Protein AF-A0A1L9V8Y4-F1 (afdb_monomer_lite)

Foldseek 3Di:
DDDPDDDDCPDPVVVVDDPPPDPDDCPVVPDPPPDPPPPPDPDPVVVVVPPDDPDDDPDDDDDDPVRVVVVVVVVVVVVVVVVVVVVVVVVVVVVVVVVVVVVVVVVVVVVVVVVVVVVVVVPDDDDDDDDDDDDDDDDDDPPDDDPDDDDDDD

Sequence (154 aa):
MAKARTTSKHSRAARRDISPSANVDKSLLSAPRAETTVIQRDSILSERANAGISKKQPKPKNLSRAQRQRQQKGMEKAEMVVDQLENKVAKSVKRGNSVQARRADWEDTNRKSSKFEALQLDSAPKSRESKPARVTQNPVADNHAGNDEDEEIT

Structure (mmCIF, N/CA/C/O backbone):
data_AF-A0A1L9V8Y4-F1
#
_entry.id   AF-A0A1L9V8Y4-F1
#
loop_
_atom_site.group_PDB
_atom_site.id
_atom_site.type_symbol
_atom_site.label_atom_id
_atom_site.label_alt_id
_atom_site.label_comp_id
_atom_site.label_asym_id
_atom_site.label_entity_id
_atom_site.label_seq_id
_atom_site.pdbx_PDB_ins_code
_atom_site.Cartn_x
_atom_site.Cartn_y
_atom_site.Cartn_z
_atom_site.occupancy
_atom_site.B_iso_or_equiv
_atom_site.auth_seq_id
_atom_site.auth_comp_id
_atom_site.auth_asym_id
_atom_site.auth_atom_id
_atom_site.pdbx_PDB_model_num
ATOM 1 N N . MET A 1 1 ? 1.517 -27.253 -53.331 1.00 43.66 1 MET A N 1
ATOM 2 C CA . MET A 1 1 ? 2.142 -28.203 -52.382 1.00 43.66 1 MET A CA 1
ATOM 3 C C . MET A 1 1 ? 3.643 -28.214 -52.644 1.00 43.66 1 MET A C 1
ATOM 5 O O . MET A 1 1 ? 4.059 -28.714 -53.681 1.00 43.66 1 MET A O 1
ATOM 9 N N . ALA A 1 2 ? 4.448 -27.565 -51.801 1.00 53.22 2 ALA A N 1
ATOM 10 C CA . ALA A 1 2 ? 5.896 -27.497 -52.014 1.00 53.22 2 ALA A CA 1
ATOM 11 C C . ALA A 1 2 ? 6.538 -28.868 -51.738 1.00 53.22 2 ALA A C 1
ATOM 13 O O . ALA A 1 2 ? 6.252 -29.491 -50.717 1.00 53.22 2 ALA A O 1
ATOM 14 N N . LYS A 1 3 ? 7.390 -29.346 -52.651 1.00 62.47 3 LYS A N 1
ATOM 15 C CA . LYS A 1 3 ? 8.112 -30.617 -52.504 1.00 62.47 3 LYS A CA 1
ATOM 16 C C . LYS A 1 3 ? 9.043 -30.531 -51.289 1.00 62.47 3 LYS A C 1
ATOM 18 O O . LYS A 1 3 ? 9.841 -29.597 -51.198 1.00 62.47 3 LYS A O 1
ATOM 23 N N . ALA A 1 4 ? 8.935 -31.482 -50.359 1.00 66.94 4 ALA A N 1
ATOM 24 C CA . ALA A 1 4 ? 9.816 -31.553 -49.197 1.00 66.94 4 ALA A CA 1
ATOM 25 C C . ALA A 1 4 ? 11.281 -31.625 -49.661 1.00 66.94 4 ALA A C 1
ATOM 27 O O . ALA A 1 4 ? 11.636 -32.453 -50.502 1.00 66.94 4 ALA A O 1
ATOM 28 N N . ARG A 1 5 ? 12.120 -30.716 -49.152 1.00 72.19 5 ARG A N 1
ATOM 29 C CA . ARG A 1 5 ? 13.543 -30.660 -49.506 1.00 72.19 5 ARG A CA 1
ATOM 30 C C . ARG A 1 5 ? 14.239 -31.898 -48.948 1.00 72.19 5 ARG A C 1
ATOM 32 O O . ARG A 1 5 ? 14.109 -32.196 -47.764 1.00 72.19 5 ARG A O 1
ATOM 39 N N . THR A 1 6 ? 14.987 -32.598 -49.793 1.00 73.75 6 THR A N 1
ATOM 40 C CA . THR A 1 6 ? 15.782 -33.761 -49.387 1.00 73.75 6 THR A CA 1
ATOM 41 C C . THR A 1 6 ? 16.824 -33.335 -48.356 1.00 73.75 6 THR A C 1
ATOM 43 O O . THR A 1 6 ? 17.591 -32.399 -48.595 1.00 73.75 6 THR A O 1
ATOM 46 N N . THR A 1 7 ? 16.854 -34.001 -47.205 1.00 72.38 7 THR A N 1
ATOM 47 C CA . THR A 1 7 ? 17.812 -33.716 -46.136 1.00 72.38 7 THR A CA 1
ATOM 48 C C . THR A 1 7 ? 19.236 -34.037 -46.600 1.00 72.38 7 THR A C 1
ATOM 50 O O . THR A 1 7 ? 19.519 -35.103 -47.143 1.00 72.38 7 THR A O 1
ATOM 53 N N . SER A 1 8 ? 20.156 -33.084 -46.429 1.00 81.75 8 SER A N 1
ATOM 54 C CA . SER A 1 8 ? 21.561 -33.268 -46.811 1.00 81.75 8 SER A CA 1
ATOM 55 C C . SER A 1 8 ? 22.236 -34.313 -45.920 1.00 81.75 8 SER A C 1
ATOM 57 O O . SER A 1 8 ? 22.130 -34.244 -44.690 1.00 81.75 8 SER A O 1
ATOM 59 N N . LYS A 1 9 ? 23.016 -35.210 -46.544 1.00 77.56 9 LYS A N 1
ATOM 60 C CA . LYS A 1 9 ? 23.830 -36.243 -45.875 1.00 77.56 9 LYS A CA 1
ATOM 61 C C . LYS A 1 9 ? 24.805 -35.671 -44.833 1.00 77.56 9 LYS A C 1
ATOM 63 O O . LYS A 1 9 ? 25.184 -36.372 -43.909 1.00 77.56 9 LYS A O 1
ATOM 68 N N . HIS A 1 10 ? 25.199 -34.402 -44.975 1.00 82.31 10 HIS A N 1
ATOM 69 C CA . HIS A 1 10 ? 26.165 -33.730 -44.092 1.00 82.31 10 HIS A CA 1
ATOM 70 C C . HIS A 1 10 ? 25.500 -32.764 -43.102 1.00 82.31 10 HIS A C 1
ATOM 72 O O . HIS A 1 10 ? 26.182 -32.036 -42.379 1.00 82.31 10 HIS A O 1
ATOM 78 N N . SER A 1 11 ? 24.166 -32.717 -43.069 1.00 84.00 11 SER A N 1
ATOM 79 C CA . SER A 1 11 ? 23.447 -31.847 -42.145 1.00 84.00 11 SER A CA 1
ATOM 80 C C . SER A 1 11 ? 23.695 -32.254 -40.691 1.00 84.00 11 SER A C 1
ATOM 82 O O . SER A 1 11 ? 23.926 -33.420 -40.365 1.00 84.00 11 SER A O 1
ATOM 84 N N . ARG A 1 12 ? 23.612 -31.280 -39.779 1.00 76.81 12 ARG A N 1
ATOM 85 C CA . ARG A 1 12 ? 23.740 -31.539 -38.339 1.00 76.81 12 ARG A CA 1
ATOM 86 C C . ARG A 1 12 ? 22.685 -32.531 -37.835 1.00 76.81 12 ARG A C 1
ATOM 88 O O . ARG A 1 12 ? 22.988 -33.280 -36.917 1.00 76.81 12 ARG A O 1
ATOM 95 N N . ALA A 1 13 ? 21.495 -32.553 -38.442 1.00 77.31 13 ALA A N 1
ATOM 96 C CA . ALA A 1 13 ? 20.455 -33.543 -38.161 1.00 77.31 13 ALA A CA 1
ATOM 97 C C . ALA A 1 13 ? 20.916 -34.960 -38.539 1.00 77.31 13 ALA A C 1
ATOM 99 O O . ALA A 1 13 ? 20.926 -35.825 -37.677 1.00 77.31 13 ALA A O 1
ATOM 100 N N . ALA A 1 14 ? 21.442 -35.157 -39.754 1.00 77.31 14 ALA A N 1
ATOM 101 C CA . ALA A 1 14 ? 21.948 -36.458 -40.204 1.00 77.31 14 ALA A CA 1
ATOM 102 C C . ALA A 1 14 ? 23.108 -36.990 -39.340 1.00 77.31 14 ALA A C 1
ATOM 104 O O . ALA A 1 14 ? 23.225 -38.189 -39.125 1.00 77.31 14 ALA A O 1
ATOM 105 N N . ARG A 1 15 ? 23.954 -36.103 -38.796 1.00 79.50 15 ARG A N 1
ATOM 106 C CA . ARG A 1 15 ? 25.039 -36.482 -37.865 1.00 79.50 15 ARG A CA 1
ATOM 107 C C . ARG A 1 15 ? 24.544 -36.819 -36.454 1.00 79.50 15 ARG A C 1
ATOM 109 O O . ARG A 1 15 ? 25.292 -37.404 -35.680 1.00 79.50 15 ARG A O 1
ATOM 116 N N . ARG A 1 16 ? 23.336 -36.375 -36.097 1.00 76.88 16 ARG A N 1
ATOM 117 C CA . ARG A 1 16 ? 22.686 -36.625 -34.801 1.00 76.88 16 ARG A CA 1
ATOM 118 C C . ARG A 1 16 ? 21.659 -37.751 -34.871 1.00 76.88 16 ARG A C 1
ATOM 120 O O . ARG A 1 16 ? 21.195 -38.180 -33.818 1.00 76.88 16 ARG A O 1
ATOM 127 N N . ASP A 1 17 ? 21.309 -38.202 -36.072 1.00 75.69 17 ASP A N 1
ATOM 128 C CA . ASP A 1 17 ? 20.454 -39.360 -36.254 1.00 75.69 17 ASP A CA 1
ATOM 129 C C . ASP A 1 17 ? 21.154 -40.619 -35.743 1.00 75.69 17 ASP A C 1
ATOM 131 O O . ASP A 1 17 ? 22.363 -40.815 -35.882 1.00 75.69 17 ASP A O 1
ATOM 135 N N . ILE A 1 18 ? 20.357 -41.464 -35.103 1.00 72.31 18 ILE A N 1
ATOM 136 C CA . ILE A 1 18 ? 20.793 -42.726 -34.518 1.00 72.31 18 ILE A CA 1
ATOM 137 C C . ILE A 1 18 ? 21.299 -43.647 -35.641 1.00 72.31 18 ILE A C 1
ATOM 139 O O . ILE A 1 18 ? 20.633 -43.787 -36.670 1.00 72.31 18 ILE A O 1
ATOM 143 N N . SER A 1 19 ? 22.465 -44.277 -35.433 1.00 68.75 19 SER A N 1
ATOM 144 C CA . SER A 1 19 ? 23.086 -45.209 -36.388 1.00 68.75 19 SER A CA 1
ATOM 145 C C . SER A 1 19 ? 22.077 -46.258 -36.887 1.00 68.75 19 SER A C 1
ATOM 147 O O . SER A 1 19 ? 21.334 -46.800 -36.064 1.00 68.75 19 SER A O 1
ATOM 149 N N . PRO A 1 20 ? 22.073 -46.617 -38.188 1.00 70.06 20 PRO A N 1
ATOM 150 C CA . PRO A 1 20 ? 21.163 -47.626 -38.743 1.00 70.06 20 PRO A CA 1
ATOM 151 C C . PRO A 1 20 ? 21.207 -48.993 -38.039 1.00 70.06 20 PRO A C 1
ATOM 153 O O . PRO A 1 20 ? 20.253 -49.756 -38.139 1.00 70.06 20 PRO A O 1
ATOM 156 N N . SER A 1 21 ? 22.296 -49.310 -37.329 1.00 70.62 21 SER A N 1
ATOM 157 C CA . SER A 1 21 ? 22.478 -50.565 -36.588 1.00 70.62 21 SER A CA 1
ATOM 158 C C . SER A 1 21 ? 21.828 -50.586 -35.198 1.00 70.62 21 SER A C 1
ATOM 160 O O . SER A 1 21 ? 21.798 -51.634 -34.557 1.00 70.62 21 SER A O 1
ATOM 162 N N . ALA A 1 22 ? 21.340 -49.450 -34.696 1.00 75.25 22 ALA A N 1
ATOM 163 C CA .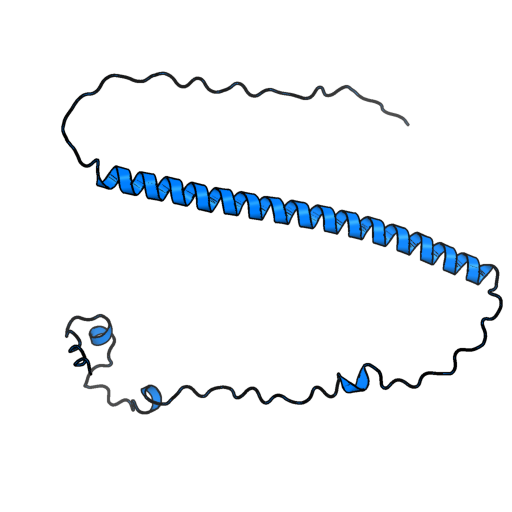 ALA A 1 22 ? 20.687 -49.375 -33.396 1.00 75.25 22 ALA A CA 1
ATOM 164 C C . ALA A 1 22 ? 19.183 -49.634 -33.562 1.00 75.25 22 ALA A C 1
ATOM 166 O O . ALA A 1 22 ? 18.426 -48.771 -34.009 1.00 75.25 22 ALA A O 1
ATOM 167 N N . ASN A 1 23 ? 18.757 -50.846 -33.202 1.00 66.62 23 ASN A N 1
ATOM 168 C CA . ASN A 1 23 ? 17.369 -51.296 -33.282 1.00 66.62 23 ASN A CA 1
ATOM 169 C C . ASN A 1 23 ? 16.567 -50.784 -32.069 1.00 66.62 23 ASN A C 1
ATOM 171 O O . ASN A 1 23 ? 16.205 -51.540 -31.172 1.00 66.62 23 ASN A O 1
ATOM 175 N N . VAL A 1 24 ? 16.390 -49.463 -31.994 1.00 74.19 24 VAL A N 1
ATOM 176 C CA . VAL A 1 24 ? 15.607 -48.790 -30.946 1.00 74.19 24 VAL A CA 1
ATOM 177 C C . VAL A 1 24 ? 14.249 -48.414 -31.525 1.00 74.19 24 VAL A C 1
ATOM 179 O O . VAL A 1 24 ? 14.186 -47.827 -32.608 1.00 74.19 24 VAL A O 1
ATOM 182 N N . ASP A 1 25 ? 13.173 -48.737 -30.807 1.00 75.56 25 ASP A N 1
ATOM 183 C CA . ASP A 1 25 ? 11.816 -48.368 -31.206 1.00 75.56 25 ASP A CA 1
ATOM 184 C C . ASP A 1 25 ? 11.662 -46.834 -31.264 1.00 75.56 25 ASP A C 1
ATOM 186 O O . ASP A 1 25 ? 11.906 -46.121 -30.288 1.00 75.56 25 ASP A O 1
ATOM 190 N N . LYS A 1 26 ? 11.285 -46.321 -32.442 1.00 75.00 26 LYS A N 1
ATOM 191 C CA . LYS A 1 26 ? 11.110 -44.888 -32.737 1.00 75.00 26 LYS A CA 1
ATOM 192 C C . LYS A 1 26 ? 9.649 -44.442 -32.643 1.00 75.00 26 LYS A C 1
ATOM 194 O O . LYS A 1 26 ? 9.362 -43.277 -32.917 1.00 75.00 26 LYS A O 1
ATOM 199 N N . SER A 1 27 ? 8.733 -45.333 -32.261 1.00 77.81 27 SER A N 1
ATOM 200 C CA . SER A 1 27 ? 7.297 -45.049 -32.128 1.00 77.81 27 SER A CA 1
ATOM 201 C C . SER A 1 27 ? 7.010 -43.816 -31.255 1.00 77.81 27 SER A C 1
ATOM 203 O O . SER A 1 27 ? 6.154 -42.998 -31.591 1.00 77.81 27 SER A O 1
ATOM 205 N N . LEU A 1 28 ? 7.803 -43.604 -30.199 1.00 69.69 28 LEU A N 1
ATOM 206 C CA . LEU A 1 28 ? 7.670 -42.477 -29.268 1.00 69.69 28 LEU A CA 1
ATOM 207 C C . LEU A 1 28 ? 8.130 -41.120 -29.833 1.00 69.69 28 LEU A C 1
ATOM 209 O O . LEU A 1 28 ? 7.756 -40.086 -29.289 1.00 69.69 28 LEU A O 1
ATOM 213 N N . LEU A 1 29 ? 8.917 -41.095 -30.917 1.00 76.88 29 LEU A N 1
ATOM 214 C CA . LEU A 1 29 ? 9.369 -39.846 -31.556 1.00 76.88 29 LEU A CA 1
ATOM 215 C C . LEU A 1 29 ? 8.272 -39.194 -32.406 1.00 76.88 29 LEU A C 1
ATOM 217 O O . LEU A 1 29 ? 8.279 -37.979 -32.581 1.00 76.88 29 LEU A O 1
ATOM 221 N N . SER A 1 30 ? 7.352 -39.996 -32.949 1.00 78.00 30 SER A N 1
ATOM 222 C CA . SER A 1 30 ? 6.225 -39.511 -33.755 1.00 78.00 30 SER A CA 1
ATOM 223 C C . SER A 1 30 ? 4.948 -39.319 -32.937 1.00 78.00 30 SER A C 1
ATOM 225 O O . SER A 1 30 ? 3.959 -38.808 -33.467 1.00 78.00 30 SER A O 1
ATOM 227 N N . ALA A 1 31 ? 4.939 -39.757 -31.678 1.00 80.62 31 ALA A N 1
ATOM 228 C CA . ALA A 1 31 ? 3.783 -39.597 -30.819 1.00 80.62 31 ALA A CA 1
ATOM 229 C C . ALA A 1 31 ? 3.550 -38.099 -30.533 1.00 80.62 31 ALA A C 1
ATOM 231 O O . ALA A 1 31 ? 4.507 -37.377 -30.227 1.00 80.62 31 ALA A O 1
ATOM 232 N N . PRO A 1 32 ? 2.301 -37.604 -30.628 1.00 80.50 32 PRO A N 1
ATOM 233 C CA . PRO A 1 32 ? 1.993 -36.243 -30.217 1.00 80.50 32 PRO A CA 1
ATOM 234 C C . PRO A 1 32 ? 2.339 -36.070 -28.737 1.00 80.50 32 PRO A C 1
ATOM 236 O O . PRO A 1 32 ? 2.162 -36.982 -27.925 1.00 80.50 32 PRO A O 1
ATOM 239 N N . ARG A 1 33 ? 2.847 -34.888 -28.377 1.00 78.56 33 ARG A N 1
ATOM 240 C CA . ARG A 1 33 ? 3.146 -34.562 -26.982 1.00 78.56 33 ARG A CA 1
ATOM 241 C C . ARG A 1 33 ? 1.865 -34.708 -26.164 1.00 78.56 33 ARG A C 1
ATOM 243 O O . ARG A 1 33 ? 0.853 -34.117 -26.522 1.00 78.56 33 ARG A O 1
ATOM 250 N N . ALA A 1 34 ? 1.919 -35.463 -25.067 1.00 76.25 34 ALA A N 1
ATOM 251 C CA . ALA A 1 34 ? 0.815 -35.515 -24.118 1.00 76.25 34 ALA A CA 1
ATOM 252 C C . ALA A 1 34 ? 0.593 -34.102 -23.560 1.00 76.25 34 ALA A C 1
ATOM 254 O O . ALA A 1 34 ? 1.404 -33.593 -22.780 1.00 76.25 34 ALA A O 1
ATOM 255 N N . GLU A 1 35 ? -0.460 -33.435 -24.025 1.00 75.00 35 GLU A N 1
ATOM 256 C CA . GLU A 1 35 ? -0.857 -32.147 -23.485 1.00 75.00 35 GLU A CA 1
ATOM 257 C C . GLU A 1 35 ? -1.478 -32.375 -22.114 1.00 75.00 35 GLU A C 1
ATOM 259 O O . GLU A 1 35 ? -2.378 -33.197 -21.933 1.00 75.00 35 GLU A O 1
ATOM 264 N N . THR A 1 36 ? -0.978 -31.653 -21.117 1.00 70.31 36 THR A N 1
ATOM 265 C CA . THR A 1 36 ? -1.620 -31.599 -19.812 1.00 70.31 36 THR A CA 1
ATOM 266 C C . THR A 1 36 ? -2.927 -30.845 -19.995 1.00 70.31 36 THR A C 1
ATOM 268 O O . THR A 1 36 ? -2.935 -29.614 -19.993 1.00 70.31 36 THR A O 1
ATOM 271 N N . THR A 1 37 ? -4.034 -31.559 -20.182 1.00 68.12 37 THR A N 1
ATOM 272 C CA . THR A 1 37 ? -5.359 -30.947 -20.122 1.00 68.12 37 THR A CA 1
ATOM 273 C C . THR A 1 37 ? -5.489 -30.312 -18.744 1.00 68.12 37 THR A C 1
ATOM 275 O O . THR A 1 37 ? -5.562 -31.017 -17.732 1.00 68.12 37 THR A O 1
ATOM 278 N N . VAL A 1 38 ? -5.442 -28.981 -18.680 1.00 70.88 38 VAL A N 1
ATOM 279 C CA . VAL A 1 38 ? -5.703 -28.243 -17.447 1.00 70.88 38 VAL A CA 1
ATOM 280 C C . VAL A 1 38 ? -7.182 -28.432 -17.165 1.00 70.88 38 VAL A C 1
ATOM 282 O O . VAL A 1 38 ? -8.023 -27.696 -17.670 1.00 70.88 38 VAL A O 1
ATOM 285 N N . ILE A 1 39 ? -7.503 -29.474 -16.401 1.00 72.25 39 ILE A N 1
ATOM 286 C CA . ILE A 1 39 ? -8.836 -29.663 -15.847 1.00 72.25 39 ILE A CA 1
ATOM 287 C C . ILE A 1 39 ? -9.077 -28.433 -14.973 1.00 72.25 39 ILE A C 1
ATOM 289 O O . ILE A 1 39 ? -8.468 -28.297 -13.908 1.00 72.25 39 ILE A O 1
ATOM 293 N N . GLN A 1 40 ? -9.895 -27.508 -15.477 1.00 69.44 40 GLN A N 1
ATOM 294 C CA . GLN A 1 40 ? -10.410 -26.367 -14.733 1.00 69.44 40 GLN A CA 1
ATOM 295 C C . GLN A 1 40 ? -11.272 -26.959 -13.620 1.00 69.44 40 GLN A C 1
ATOM 297 O O . GLN A 1 40 ? -12.396 -27.391 -13.846 1.00 69.44 40 GLN A O 1
ATOM 302 N N . ARG A 1 41 ? -10.679 -27.118 -12.440 1.00 72.56 41 ARG A N 1
ATOM 303 C CA . ARG A 1 41 ? -11.381 -27.576 -11.246 1.00 72.56 41 ARG A CA 1
ATOM 304 C C . ARG A 1 41 ? -11.950 -26.341 -10.570 1.00 72.56 41 ARG A C 1
ATOM 306 O O . ARG A 1 41 ? -11.189 -25.426 -10.253 1.00 72.56 41 ARG A O 1
ATOM 313 N N . ASP A 1 42 ? -13.267 -26.321 -10.393 1.00 72.31 42 ASP A N 1
ATOM 314 C CA . ASP A 1 42 ? -13.968 -25.207 -9.769 1.00 72.31 42 ASP A CA 1
ATOM 315 C C . ASP A 1 42 ? -13.359 -24.941 -8.392 1.00 72.31 42 ASP A C 1
ATOM 317 O O . ASP A 1 42 ? -13.296 -25.806 -7.513 1.00 72.31 42 ASP A O 1
ATOM 321 N N . SER A 1 43 ? -12.815 -23.737 -8.229 1.00 72.62 43 SER A N 1
ATOM 322 C CA . SER A 1 43 ? -12.205 -23.312 -6.978 1.00 72.62 43 SER A CA 1
ATOM 323 C C . SER A 1 43 ? -13.307 -23.164 -5.933 1.00 72.62 43 SER A C 1
ATOM 325 O O . SER A 1 43 ? -13.933 -22.114 -5.810 1.00 72.62 43 SER A O 1
ATOM 327 N N . ILE A 1 44 ? -13.505 -24.207 -5.126 1.00 68.38 44 ILE A N 1
ATOM 328 C CA . ILE A 1 44 ? -14.446 -24.238 -3.989 1.00 68.38 44 ILE A CA 1
ATOM 329 C C . ILE A 1 44 ? -14.156 -23.092 -2.983 1.00 68.38 44 ILE A C 1
ATOM 331 O O . ILE A 1 44 ? -14.955 -22.784 -2.104 1.00 68.38 44 ILE A O 1
ATOM 335 N N . LEU A 1 45 ? -12.991 -22.439 -3.080 1.00 65.75 45 LEU A N 1
ATOM 336 C CA . LEU A 1 45 ? -12.612 -21.272 -2.279 1.00 65.75 45 LEU A CA 1
ATOM 337 C C . LEU A 1 45 ? -13.334 -19.982 -2.704 1.00 65.75 45 LEU A C 1
ATOM 339 O O . LEU A 1 45 ? -13.526 -19.111 -1.859 1.00 65.75 45 LEU A O 1
ATOM 343 N N . SER A 1 46 ? -13.754 -19.861 -3.966 1.00 64.81 46 SER A N 1
ATOM 344 C CA . SER A 1 46 ? -14.386 -18.647 -4.500 1.00 64.81 46 SER A CA 1
ATOM 345 C C . SER A 1 46 ? -15.780 -18.418 -3.906 1.00 64.81 46 SER A C 1
ATOM 347 O O . SER A 1 46 ? -16.115 -17.299 -3.527 1.00 64.81 46 SER A O 1
ATOM 349 N N . GLU A 1 47 ? -16.564 -19.484 -3.729 1.00 62.34 47 GLU A N 1
ATOM 350 C CA . GLU A 1 47 ? -17.893 -19.421 -3.097 1.00 62.34 47 GLU A CA 1
ATOM 351 C C . GLU A 1 47 ? -17.815 -19.091 -1.599 1.00 62.34 47 GLU A C 1
ATOM 353 O O . GLU A 1 47 ? -18.724 -18.483 -1.036 1.00 62.34 47 GLU A O 1
ATOM 358 N N . ARG A 1 48 ? -16.699 -19.428 -0.940 1.00 61.41 48 ARG A N 1
ATOM 359 C CA . ARG A 1 48 ? -16.507 -19.189 0.497 1.00 61.41 48 ARG A CA 1
ATOM 360 C C . ARG A 1 48 ? -16.053 -17.780 0.848 1.00 61.41 48 ARG A C 1
ATOM 362 O O . ARG A 1 48 ? -16.153 -17.414 2.016 1.00 61.41 48 ARG A O 1
ATOM 369 N N . ALA A 1 49 ? -15.595 -16.987 -0.122 1.00 63.81 49 ALA A N 1
ATOM 370 C CA . ALA 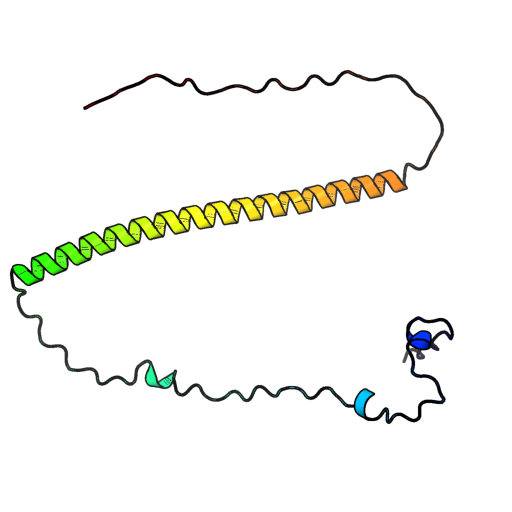A 1 49 ? -15.123 -15.627 0.137 1.00 63.81 49 ALA A CA 1
ATOM 371 C C . ALA A 1 49 ? -16.200 -14.747 0.804 1.00 63.81 49 ALA A C 1
ATOM 373 O O . ALA A 1 49 ? -15.864 -13.878 1.601 1.00 63.81 49 ALA A O 1
ATOM 374 N N . ASN A 1 50 ? -17.485 -15.031 0.544 1.00 59.03 50 ASN A N 1
ATOM 375 C CA . ASN A 1 50 ? -18.623 -14.294 1.102 1.00 59.03 50 ASN A CA 1
ATOM 376 C C . ASN A 1 50 ? -19.645 -15.178 1.846 1.00 59.03 50 ASN A C 1
ATOM 378 O O . ASN A 1 50 ? -20.679 -14.678 2.281 1.00 59.03 50 ASN A O 1
ATOM 382 N N . ALA A 1 51 ? -19.372 -16.473 2.046 1.00 62.12 51 ALA A N 1
ATOM 383 C CA . ALA A 1 51 ? -20.286 -17.414 2.716 1.00 62.12 51 ALA A CA 1
ATOM 384 C C . ALA A 1 51 ? -20.207 -17.363 4.260 1.00 62.12 51 ALA A C 1
ATOM 386 O O . ALA A 1 51 ? -20.363 -18.373 4.946 1.00 62.12 51 ALA A O 1
ATOM 387 N N . GLY A 1 52 ? -19.911 -16.192 4.827 1.00 69.56 52 GLY A N 1
ATOM 388 C CA . GLY A 1 52 ? -19.787 -16.000 6.269 1.00 69.56 52 GLY A CA 1
ATOM 389 C C . GLY A 1 52 ? -21.120 -15.650 6.927 1.00 69.56 52 GLY A C 1
ATOM 390 O O . GLY A 1 52 ? -21.851 -14.787 6.451 1.00 69.56 52 GLY A O 1
ATOM 391 N N . ILE A 1 53 ? -21.405 -16.267 8.077 1.00 69.69 53 ILE A N 1
ATOM 392 C CA . ILE A 1 53 ? -22.476 -15.865 9.000 1.00 69.69 53 ILE A CA 1
ATOM 393 C C . ILE A 1 53 ? -22.257 -14.395 9.383 1.00 69.69 53 ILE A C 1
ATOM 395 O O . ILE A 1 53 ? -21.430 -14.076 10.243 1.00 69.69 53 ILE A O 1
ATOM 399 N N . SER A 1 54 ? -22.998 -13.480 8.758 1.00 71.38 54 SER A N 1
ATOM 400 C CA . SER A 1 54 ? -22.996 -12.075 9.151 1.00 71.38 54 SER A CA 1
ATOM 401 C C . SER A 1 54 ? -23.758 -11.948 10.468 1.00 71.38 54 SER A C 1
ATOM 403 O O . SER A 1 54 ? -24.992 -11.904 10.502 1.00 71.38 54 SER A O 1
ATOM 405 N N . LYS A 1 55 ? -23.035 -11.920 11.589 1.00 73.94 55 LYS A N 1
ATOM 406 C CA . LYS A 1 55 ? -23.644 -11.573 12.876 1.00 73.94 55 LYS A CA 1
ATOM 407 C C . LYS A 1 55 ? -24.217 -10.160 12.757 1.00 73.94 55 LYS A C 1
ATOM 409 O O . LYS A 1 55 ? -23.517 -9.250 12.307 1.00 73.94 55 LYS A O 1
ATOM 414 N N . LYS A 1 56 ? -25.486 -9.984 13.148 1.00 77.25 56 LYS A N 1
ATOM 415 C CA . LYS A 1 56 ? -26.133 -8.665 13.206 1.00 77.25 56 LYS A CA 1
ATOM 416 C C . LYS A 1 56 ? -25.233 -7.736 14.021 1.00 77.25 56 LYS A C 1
ATOM 418 O O . LYS A 1 56 ? -24.968 -8.019 15.190 1.00 77.25 56 LYS A O 1
ATOM 423 N N . GLN A 1 57 ? -24.725 -6.677 13.392 1.00 74.56 57 GLN A N 1
ATOM 424 C CA . GLN A 1 57 ? -23.844 -5.736 14.074 1.00 74.56 57 GLN A CA 1
ATOM 425 C C . GLN A 1 57 ? -24.640 -5.050 15.191 1.00 74.56 57 GLN A C 1
ATOM 427 O O . GLN A 1 57 ? -25.737 -4.543 14.931 1.00 74.56 57 GLN A O 1
ATOM 432 N N . PRO A 1 58 ? -24.156 -5.072 16.443 1.00 78.12 58 PRO A N 1
ATOM 433 C CA . PRO A 1 58 ? -24.839 -4.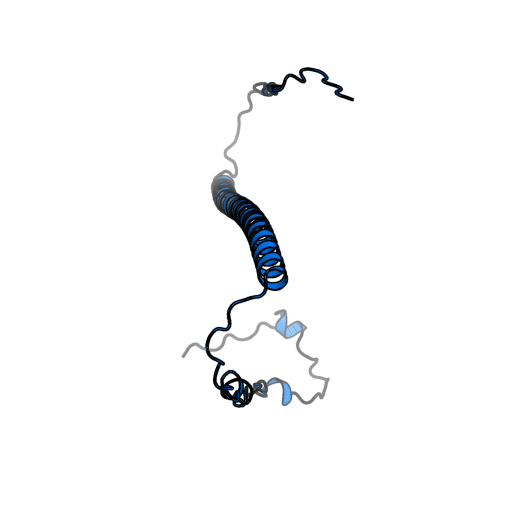381 17.523 1.00 78.12 58 PRO A CA 1
ATOM 434 C C . PRO A 1 58 ? -24.864 -2.878 17.228 1.00 78.12 58 PRO A C 1
ATOM 436 O O . PRO A 1 58 ? -23.925 -2.336 16.645 1.00 78.12 58 PRO A O 1
ATOM 439 N N . LYS A 1 59 ? -25.934 -2.197 17.660 1.00 82.94 59 LYS A N 1
ATOM 440 C CA . LYS A 1 59 ? -26.020 -0.730 17.592 1.00 82.94 59 LYS A CA 1
ATOM 441 C C . LYS A 1 59 ? -24.750 -0.116 18.207 1.00 82.94 59 LYS A C 1
ATOM 443 O O . LYS A 1 59 ? -24.287 -0.637 19.230 1.00 82.94 59 LYS A O 1
ATOM 448 N N . PRO A 1 60 ? -24.187 0.954 17.616 1.00 80.62 60 PRO A N 1
ATOM 449 C CA . PRO A 1 60 ? -22.943 1.542 18.092 1.00 80.62 60 PRO A CA 1
ATOM 450 C C . PRO A 1 60 ? -23.108 1.958 19.554 1.00 80.62 60 PRO A C 1
ATOM 452 O O . PRO A 1 60 ? -23.963 2.773 19.894 1.00 80.62 60 PRO A O 1
ATOM 455 N N . LYS A 1 61 ? -22.320 1.339 20.434 1.00 85.31 61 LYS A N 1
ATOM 456 C CA . LYS A 1 61 ? -22.259 1.710 21.848 1.00 85.31 61 LYS A CA 1
ATOM 457 C C . LYS A 1 61 ? -21.257 2.846 22.004 1.00 85.31 61 LYS A C 1
ATOM 459 O O . LYS A 1 61 ? -20.219 2.849 21.343 1.00 85.31 61 LYS A O 1
ATOM 464 N N . ASN A 1 62 ? -21.539 3.774 22.914 1.00 88.56 62 ASN A N 1
ATOM 465 C CA . ASN A 1 62 ? -20.590 4.825 23.261 1.00 88.56 62 ASN A CA 1
ATOM 466 C C . ASN A 1 62 ? -19.283 4.196 23.758 1.00 88.56 62 ASN A C 1
ATOM 468 O O . ASN A 1 62 ? -19.275 3.435 24.726 1.00 88.56 62 ASN A O 1
ATOM 472 N N . LEU A 1 63 ? -18.182 4.509 23.077 1.00 89.88 63 LEU A N 1
ATOM 473 C CA . LEU A 1 63 ? -16.860 4.007 23.433 1.00 89.88 63 LEU A CA 1
ATOM 474 C C . LEU A 1 63 ? -16.425 4.561 24.795 1.00 89.88 63 LEU A C 1
ATOM 476 O O . LEU A 1 63 ? -16.620 5.740 25.104 1.00 89.88 63 LEU A O 1
ATOM 480 N N . SER A 1 64 ? -15.773 3.713 25.587 1.00 94.75 64 SER A N 1
ATOM 481 C CA . SER A 1 64 ? -15.050 4.141 26.787 1.00 94.75 64 SER A CA 1
ATOM 482 C C . SER A 1 64 ? -13.900 5.089 26.417 1.00 94.75 64 SER A C 1
ATOM 484 O O . SER A 1 64 ? -13.331 5.003 25.325 1.00 94.75 64 SER A O 1
ATOM 486 N N . ARG A 1 65 ? -13.486 5.958 27.351 1.00 95.69 65 ARG A N 1
ATOM 487 C CA . ARG A 1 65 ? -12.301 6.824 27.191 1.00 95.69 65 ARG A CA 1
ATOM 488 C C . ARG A 1 65 ? -11.055 6.027 26.786 1.00 95.69 65 ARG A C 1
ATOM 490 O O . ARG A 1 65 ? -10.341 6.441 25.879 1.00 95.69 65 ARG A O 1
ATOM 497 N N . ALA A 1 66 ? -10.830 4.862 27.396 1.00 96.75 66 ALA A N 1
ATOM 498 C CA . ALA A 1 66 ? -9.680 4.012 27.084 1.00 96.75 66 ALA A CA 1
ATOM 499 C C . ALA A 1 66 ? -9.769 3.391 25.677 1.00 96.75 66 ALA A C 1
ATOM 501 O O . ALA A 1 66 ? -8.753 3.211 25.009 1.00 96.75 66 ALA A O 1
ATOM 502 N N . GLN A 1 67 ? -10.981 3.075 25.208 1.00 95.75 67 GLN A N 1
ATOM 503 C CA . GLN A 1 67 ? -11.193 2.585 23.844 1.00 95.75 67 GLN A CA 1
ATOM 504 C C . GLN A 1 67 ? -10.939 3.691 22.818 1.00 95.75 67 GLN A C 1
ATOM 506 O O . GLN A 1 67 ? -10.222 3.443 21.853 1.00 95.75 67 GLN A O 1
ATOM 511 N N . ARG A 1 68 ? -11.430 4.915 23.067 1.00 95.44 68 ARG A N 1
ATOM 512 C CA . ARG A 1 68 ? -11.125 6.084 22.226 1.00 95.44 68 ARG A CA 1
ATOM 513 C C . ARG A 1 68 ? -9.625 6.344 22.125 1.00 95.44 68 ARG A C 1
ATOM 515 O O . ARG A 1 68 ? -9.119 6.515 21.027 1.00 95.44 68 ARG A O 1
ATOM 522 N N . GLN A 1 69 ? -8.897 6.293 23.241 1.00 97.19 69 GLN A N 1
ATOM 523 C CA . GLN A 1 69 ? -7.438 6.464 23.225 1.00 97.19 69 GLN A CA 1
ATOM 524 C C . GLN A 1 69 ? -6.721 5.383 22.405 1.00 97.19 69 GLN A C 1
ATOM 526 O O . GLN A 1 69 ? -5.775 5.688 21.686 1.00 97.19 69 GLN A O 1
ATOM 531 N N . ARG A 1 70 ? -7.158 4.119 22.488 1.00 97.00 70 ARG A N 1
ATOM 532 C CA . ARG A 1 70 ? -6.593 3.042 21.658 1.00 97.00 70 ARG A CA 1
ATOM 533 C C . ARG A 1 70 ? -6.901 3.232 20.178 1.00 97.00 70 ARG A C 1
ATOM 535 O O . ARG A 1 70 ? -6.022 2.992 19.360 1.00 97.00 70 ARG A O 1
ATOM 542 N N . GLN A 1 71 ? -8.118 3.660 19.851 1.00 95.88 71 GLN A N 1
ATOM 543 C CA . GLN A 1 71 ? -8.504 3.964 18.478 1.00 95.88 71 GLN A CA 1
ATOM 544 C C . GLN A 1 71 ? -7.647 5.097 17.914 1.00 95.88 71 GLN A C 1
ATOM 546 O O . GLN A 1 71 ? -7.071 4.924 16.849 1.00 95.88 71 GLN A O 1
ATOM 551 N N . GLN A 1 72 ? -7.488 6.192 18.661 1.00 96.69 72 GLN A N 1
ATOM 552 C CA . GLN A 1 72 ? -6.655 7.326 18.264 1.00 96.69 72 GLN A CA 1
ATOM 553 C C . GLN A 1 72 ? -5.210 6.895 17.979 1.00 96.69 72 GLN A C 1
ATOM 555 O O . GLN A 1 72 ? -4.705 7.128 16.889 1.00 96.69 72 GLN A O 1
ATOM 560 N N . LYS A 1 73 ? -4.593 6.138 18.895 1.00 97.69 73 LYS A N 1
ATOM 561 C CA . LYS A 1 73 ? -3.251 5.565 18.683 1.00 97.69 73 LYS A CA 1
ATOM 562 C C . LYS A 1 73 ? -3.179 4.620 17.480 1.00 97.69 73 LYS A C 1
ATOM 564 O O . LYS A 1 73 ? -2.124 4.465 16.874 1.00 97.69 73 LYS A O 1
ATOM 569 N N . GLY A 1 74 ? -4.271 3.919 17.176 1.00 97.62 74 GLY A N 1
ATOM 570 C CA . GLY A 1 74 ? -4.378 3.068 15.993 1.00 97.62 74 GLY A CA 1
ATOM 571 C C . GLY A 1 74 ? -4.384 3.881 14.700 1.00 97.62 74 GLY A C 1
ATOM 572 O O . GLY A 1 74 ? -3.695 3.505 13.758 1.00 97.62 74 GLY A O 1
ATOM 573 N N . MET A 1 75 ? -5.104 5.005 14.690 1.00 96.94 75 MET A N 1
ATOM 574 C CA . MET A 1 75 ? -5.145 5.936 13.559 1.00 96.94 75 MET A CA 1
ATOM 575 C C . MET A 1 75 ? -3.787 6.605 13.336 1.00 96.94 75 MET A C 1
ATOM 577 O O . MET A 1 75 ? -3.273 6.543 12.227 1.00 96.94 75 MET A O 1
ATOM 581 N N . GLU A 1 76 ? -3.146 7.105 14.397 1.00 97.12 76 GLU A N 1
ATOM 582 C CA . GLU A 1 76 ? -1.798 7.699 14.332 1.00 97.12 76 GLU A CA 1
ATOM 583 C C . GLU A 1 76 ? -0.777 6.722 13.722 1.00 97.12 76 GLU A C 1
ATOM 585 O O . GLU A 1 76 ? 0.010 7.068 12.844 1.00 97.12 76 GLU A O 1
ATOM 590 N N . LYS A 1 77 ? -0.813 5.449 14.137 1.00 97.69 77 LYS A N 1
ATOM 591 C CA . LYS A 1 77 ? 0.055 4.414 13.558 1.00 97.69 77 LYS A CA 1
ATOM 592 C C . LYS A 1 77 ? -0.271 4.118 12.096 1.00 97.69 77 LYS A C 1
ATOM 594 O O . LYS A 1 77 ? 0.642 3.810 11.335 1.00 97.69 77 LYS A O 1
ATOM 599 N N . ALA A 1 78 ? -1.547 4.149 11.719 1.00 97.62 78 ALA A N 1
ATOM 600 C CA . ALA A 1 78 ? -1.957 3.925 10.339 1.00 97.62 78 ALA A CA 1
ATOM 601 C C . ALA A 1 78 ? -1.433 5.041 9.427 1.00 97.62 78 ALA A C 1
ATOM 603 O O . ALA A 1 78 ? -0.868 4.731 8.382 1.00 97.62 78 ALA A O 1
ATOM 604 N N . GLU A 1 79 ? -1.529 6.299 9.860 1.00 96.75 79 GLU A N 1
ATOM 605 C CA . GLU A 1 79 ? -0.982 7.462 9.148 1.00 96.75 79 GLU A CA 1
ATOM 606 C C . GLU A 1 79 ? 0.527 7.301 8.908 1.00 96.75 79 GLU A C 1
ATOM 608 O O . GLU A 1 79 ? 0.979 7.330 7.767 1.00 96.75 79 GLU A O 1
ATOM 613 N N . MET A 1 80 ? 1.294 6.937 9.943 1.00 97.25 80 MET A N 1
ATOM 614 C CA . MET A 1 80 ? 2.733 6.673 9.793 1.00 97.25 80 MET A CA 1
ATOM 615 C C . MET A 1 80 ? 3.060 5.563 8.778 1.00 97.25 80 MET A C 1
ATOM 617 O O . MET A 1 80 ? 4.097 5.602 8.111 1.00 97.25 80 MET A O 1
ATOM 621 N N . VAL A 1 81 ? 2.231 4.519 8.695 1.00 98.06 81 VAL A N 1
ATOM 622 C CA . VAL A 1 81 ? 2.437 3.413 7.745 1.00 98.06 81 VAL A CA 1
ATOM 623 C C . VAL A 1 81 ? 2.098 3.845 6.321 1.00 98.06 81 VAL A C 1
ATOM 625 O O . VAL A 1 81 ? 2.798 3.433 5.393 1.00 98.06 81 VAL A O 1
ATOM 628 N N . VAL A 1 82 ? 1.072 4.681 6.149 1.00 98.06 82 VAL A N 1
ATOM 629 C CA . VAL A 1 82 ? 0.723 5.275 4.853 1.00 98.06 82 VAL A CA 1
ATOM 630 C C . VAL A 1 82 ? 1.883 6.129 4.345 1.00 98.06 82 VAL A C 1
ATOM 632 O O . VAL A 1 82 ? 2.377 5.856 3.253 1.00 98.06 82 VAL A O 1
ATOM 635 N N . ASP A 1 83 ? 2.439 7.018 5.170 1.00 97.69 83 ASP A N 1
ATOM 636 C CA . ASP A 1 83 ? 3.588 7.854 4.790 1.00 97.69 83 ASP A CA 1
ATOM 637 C C . ASP A 1 83 ? 4.808 7.014 4.375 1.00 97.69 83 ASP A C 1
ATOM 639 O O . ASP A 1 83 ? 5.513 7.296 3.398 1.00 97.69 83 ASP A O 1
ATOM 643 N N . GLN A 1 84 ? 5.087 5.927 5.103 1.00 98.00 84 GLN A N 1
ATOM 644 C CA . GLN A 1 84 ? 6.161 4.999 4.741 1.00 98.00 84 GLN A CA 1
ATOM 645 C C . GLN A 1 84 ? 5.896 4.301 3.406 1.00 98.00 84 GLN A C 1
ATOM 647 O O . GLN A 1 84 ? 6.832 4.073 2.631 1.00 98.00 84 GLN A O 1
ATOM 652 N N . LEU A 1 85 ? 4.647 3.913 3.152 1.00 98.12 85 LEU A N 1
ATOM 653 C CA . LEU A 1 85 ? 4.247 3.257 1.916 1.00 98.12 85 LEU A CA 1
ATOM 654 C C . LEU A 1 85 ? 4.364 4.217 0.733 1.00 98.12 85 LEU A C 1
ATOM 656 O O . LEU A 1 85 ? 4.970 3.845 -0.270 1.00 98.12 85 LEU A O 1
ATOM 660 N N . GLU A 1 86 ? 3.897 5.454 0.871 1.00 97.75 86 GLU A N 1
ATOM 661 C CA . GLU A 1 86 ? 4.028 6.497 -0.149 1.00 97.75 86 GLU A CA 1
ATOM 662 C C . GLU A 1 86 ? 5.495 6.745 -0.507 1.00 97.75 86 GLU A C 1
ATOM 664 O O . GLU A 1 86 ? 5.881 6.686 -1.677 1.00 97.75 86 GLU A O 1
ATOM 669 N N . ASN A 1 87 ? 6.358 6.878 0.504 1.00 98.12 87 ASN A N 1
ATOM 670 C CA . ASN A 1 87 ? 7.797 7.022 0.306 1.00 98.12 87 ASN A CA 1
ATOM 671 C C . ASN A 1 87 ? 8.425 5.822 -0.422 1.00 98.12 87 ASN A C 1
ATOM 673 O O . ASN A 1 87 ? 9.292 5.990 -1.287 1.00 98.12 87 ASN A O 1
ATOM 677 N N . LYS A 1 88 ? 8.017 4.592 -0.085 1.00 98.38 88 LYS A N 1
ATOM 678 C CA . LYS A 1 88 ? 8.500 3.371 -0.754 1.00 98.38 88 LYS A CA 1
ATOM 679 C C . LYS A 1 88 ? 8.021 3.300 -2.200 1.00 98.38 88 LYS A C 1
ATOM 681 O O . LYS A 1 88 ? 8.821 2.971 -3.077 1.00 98.38 88 LYS A O 1
ATOM 686 N N . VAL A 1 89 ? 6.761 3.643 -2.457 1.00 98.44 89 VAL A N 1
ATOM 687 C CA . VAL A 1 89 ? 6.182 3.686 -3.804 1.00 98.44 89 VAL A CA 1
ATOM 688 C C . VAL A 1 89 ? 6.909 4.724 -4.652 1.00 98.44 89 VAL A C 1
ATOM 690 O O . VAL A 1 89 ? 7.425 4.369 -5.709 1.00 98.44 89 VAL A O 1
ATOM 693 N N . ALA A 1 90 ? 7.079 5.955 -4.164 1.00 97.94 90 ALA A N 1
ATOM 694 C CA . ALA A 1 90 ? 7.821 7.003 -4.867 1.00 97.94 90 ALA A CA 1
ATOM 695 C C . ALA A 1 90 ? 9.259 6.563 -5.206 1.00 97.94 90 ALA A C 1
ATOM 697 O O . ALA A 1 90 ? 9.723 6.695 -6.342 1.00 97.94 90 ALA A O 1
ATOM 698 N N . LYS A 1 91 ? 9.957 5.948 -4.242 1.00 98.06 91 LYS A N 1
ATOM 699 C CA . LYS A 1 91 ? 11.304 5.382 -4.431 1.00 98.06 91 LYS A CA 1
ATOM 700 C C . LYS A 1 91 ? 11.337 4.229 -5.441 1.00 98.06 91 LYS A C 1
ATOM 702 O O . LYS A 1 91 ? 12.344 4.070 -6.135 1.00 98.06 91 LYS A O 1
ATOM 707 N N . SER A 1 92 ? 10.291 3.409 -5.496 1.00 97.50 92 SER A N 1
ATOM 708 C CA . SER A 1 92 ? 10.162 2.292 -6.438 1.00 97.50 92 SER A CA 1
ATOM 709 C C . SER A 1 92 ? 9.918 2.797 -7.859 1.00 97.50 92 SER A C 1
ATOM 711 O O . SER A 1 92 ? 10.655 2.441 -8.778 1.00 97.50 92 SER A O 1
ATOM 713 N N . VAL A 1 93 ? 8.971 3.724 -8.021 1.00 97.88 93 VAL A N 1
ATOM 714 C CA . VAL A 1 93 ? 8.658 4.369 -9.302 1.00 97.88 93 VAL A CA 1
ATOM 715 C C . VAL A 1 93 ? 9.889 5.081 -9.861 1.00 97.88 93 VAL A C 1
ATOM 717 O O . VAL A 1 93 ? 10.245 4.866 -11.017 1.00 97.88 93 VAL A O 1
ATOM 720 N N . LYS A 1 94 ? 10.622 5.842 -9.035 1.00 97.56 94 LYS A N 1
ATOM 721 C CA . LYS A 1 94 ? 11.868 6.505 -9.462 1.00 97.56 94 LYS A CA 1
ATOM 722 C C . LYS A 1 94 ? 12.910 5.509 -9.989 1.00 97.56 94 LYS A C 1
ATOM 724 O O . LYS A 1 94 ? 13.549 5.768 -11.009 1.00 97.56 94 LYS A O 1
ATOM 729 N N . ARG A 1 95 ? 13.081 4.359 -9.324 1.00 96.06 95 ARG A N 1
ATOM 730 C CA . ARG A 1 95 ? 13.983 3.290 -9.795 1.00 96.06 95 ARG A CA 1
ATOM 731 C C . ARG A 1 95 ? 13.492 2.668 -11.101 1.00 96.06 95 ARG A C 1
ATOM 733 O O . ARG A 1 95 ? 14.305 2.475 -12.001 1.00 96.06 95 ARG A O 1
ATOM 740 N N . GLY A 1 96 ? 12.190 2.412 -11.220 1.00 95.12 96 GLY A N 1
ATOM 741 C CA . GLY A 1 96 ? 11.565 1.931 -12.453 1.00 95.12 96 GLY A CA 1
ATOM 742 C C . GLY A 1 96 ? 11.825 2.871 -13.630 1.00 95.12 96 GLY A C 1
ATOM 743 O O . GLY A 1 96 ? 12.319 2.431 -14.665 1.00 95.12 96 GLY A O 1
ATOM 744 N N . ASN A 1 97 ? 11.616 4.175 -13.434 1.00 94.62 97 ASN A N 1
ATOM 745 C CA . ASN A 1 97 ? 11.878 5.196 -14.450 1.00 94.62 97 ASN A CA 1
ATOM 746 C C . ASN A 1 97 ? 13.356 5.227 -14.867 1.00 94.62 97 ASN A C 1
ATOM 748 O O . ASN A 1 97 ? 13.650 5.307 -16.053 1.00 94.62 97 ASN A O 1
ATOM 752 N N . SER A 1 98 ? 14.294 5.092 -13.922 1.00 93.31 98 SER A N 1
ATOM 753 C CA . SER A 1 98 ? 15.730 5.017 -14.237 1.00 93.31 98 SER A CA 1
ATOM 754 C C . SER A 1 98 ? 16.093 3.798 -15.096 1.00 93.31 98 SER A C 1
ATOM 756 O O . SER A 1 98 ? 16.957 3.897 -15.965 1.00 93.31 98 SER A O 1
ATOM 758 N N . VAL A 1 99 ? 15.460 2.644 -14.861 1.00 90.88 99 VAL A N 1
ATOM 759 C CA . VAL A 1 99 ? 15.671 1.438 -15.680 1.00 90.88 99 VAL A CA 1
ATOM 760 C C . VAL A 1 99 ? 15.058 1.610 -17.069 1.00 90.88 99 VAL A C 1
ATOM 762 O O . VAL A 1 99 ? 15.700 1.256 -18.054 1.00 90.88 99 VAL A O 1
ATOM 765 N N . GLN A 1 100 ? 13.854 2.182 -17.166 1.00 89.19 100 GLN A N 1
ATOM 766 C CA . GLN A 1 100 ? 13.205 2.457 -18.453 1.00 89.19 100 GLN A CA 1
ATOM 767 C C . GLN A 1 100 ? 13.997 3.468 -19.291 1.00 89.19 100 GLN A C 1
ATOM 769 O O . GLN A 1 100 ? 14.215 3.226 -20.474 1.00 89.19 100 GLN A O 1
ATOM 774 N N . ALA A 1 101 ? 14.497 4.545 -18.676 1.00 88.81 101 ALA A N 1
ATOM 775 C CA . ALA A 1 101 ? 15.365 5.515 -19.341 1.00 88.81 101 ALA A CA 1
ATOM 776 C C . ALA A 1 101 ? 16.635 4.843 -19.888 1.00 88.81 101 ALA A C 1
ATOM 778 O O . ALA A 1 101 ? 16.916 4.937 -21.076 1.00 88.81 101 ALA A O 1
ATOM 779 N N . ARG A 1 102 ? 17.323 4.037 -19.064 1.00 85.00 102 ARG A N 1
ATOM 780 C CA . ARG A 1 102 ? 18.499 3.267 -19.509 1.00 85.00 102 ARG A CA 1
ATOM 781 C C . ARG A 1 102 ? 18.185 2.269 -20.624 1.00 85.00 102 ARG A C 1
ATOM 783 O O . ARG A 1 102 ? 19.023 2.041 -21.488 1.00 85.00 102 ARG A O 1
ATOM 790 N N . ARG A 1 103 ? 16.998 1.655 -20.617 1.00 80.44 103 ARG A N 1
ATOM 791 C CA . ARG A 1 103 ? 16.553 0.783 -21.713 1.00 80.44 103 ARG A CA 1
ATOM 792 C C . ARG A 1 103 ? 16.385 1.572 -23.013 1.00 80.44 103 ARG A C 1
ATOM 794 O O . ARG A 1 103 ? 16.817 1.080 -24.050 1.00 80.44 103 ARG A O 1
ATOM 801 N N . ALA A 1 104 ? 15.785 2.761 -22.963 1.00 75.44 104 ALA A N 1
ATOM 802 C CA . ALA A 1 104 ? 15.674 3.635 -24.130 1.00 75.44 104 ALA A CA 1
ATOM 803 C C . ALA A 1 104 ? 17.063 4.038 -24.654 1.00 75.44 104 ALA A C 1
ATOM 805 O O . ALA A 1 104 ? 17.328 3.894 -25.845 1.00 75.44 104 ALA A O 1
ATOM 806 N N . ASP A 1 105 ? 17.985 4.397 -23.755 1.00 77.06 105 ASP A N 1
ATOM 807 C CA . ASP A 1 105 ? 19.375 4.698 -24.111 1.00 77.06 105 ASP A CA 1
ATOM 808 C C . ASP A 1 105 ? 20.089 3.492 -24.741 1.00 77.06 105 ASP A C 1
ATOM 810 O O . ASP A 1 105 ? 20.907 3.662 -25.644 1.00 77.06 105 ASP A O 1
ATOM 814 N N . TRP A 1 106 ? 19.781 2.265 -24.305 1.00 76.25 106 TRP A N 1
ATOM 815 C CA . TRP A 1 106 ? 20.344 1.036 -24.874 1.00 76.25 106 TRP A CA 1
ATOM 816 C C . TRP A 1 106 ? 19.814 0.751 -26.282 1.00 76.25 106 TRP A C 1
ATOM 818 O O . TRP A 1 106 ? 20.594 0.408 -27.164 1.00 76.25 106 TRP A O 1
ATOM 828 N N . GLU A 1 107 ? 18.515 0.935 -26.529 1.00 76.06 107 GLU A N 1
ATOM 829 C CA . GLU A 1 107 ? 17.927 0.834 -27.875 1.00 76.06 107 GLU A CA 1
ATOM 830 C C . GLU A 1 107 ? 18.493 1.906 -28.816 1.00 76.06 107 GLU A C 1
ATOM 832 O O . GLU A 1 107 ? 18.841 1.613 -29.961 1.00 76.06 107 GLU A O 1
ATOM 837 N N . ASP A 1 108 ? 18.661 3.137 -28.332 1.00 77.75 108 ASP A N 1
ATOM 838 C CA . ASP A 1 108 ? 19.267 4.220 -29.107 1.00 77.75 108 ASP A CA 1
ATOM 839 C C . ASP A 1 108 ? 20.759 3.982 -29.363 1.00 77.75 108 ASP A C 1
ATOM 841 O O . ASP A 1 108 ? 21.244 4.223 -30.471 1.00 77.75 108 ASP A O 1
ATOM 845 N N . THR A 1 109 ? 21.493 3.461 -28.379 1.00 72.69 109 THR A N 1
ATOM 846 C CA . THR A 1 109 ? 22.900 3.061 -28.528 1.00 72.69 109 THR A CA 1
ATOM 847 C C . THR A 1 109 ? 23.039 1.885 -29.496 1.00 72.69 109 THR A C 1
ATOM 849 O O . THR A 1 109 ? 23.917 1.907 -30.356 1.00 72.69 109 THR A O 1
ATOM 852 N N . ASN A 1 110 ? 22.136 0.903 -29.448 1.00 74.12 110 ASN A N 1
ATOM 853 C CA . ASN A 1 110 ? 22.105 -0.222 -30.385 1.00 74.12 110 ASN A CA 1
ATOM 854 C C . ASN A 1 110 ? 21.717 0.210 -31.800 1.00 74.12 110 ASN A C 1
ATOM 856 O O . ASN A 1 110 ? 22.308 -0.248 -32.776 1.00 74.12 110 ASN A O 1
ATOM 860 N N . ARG A 1 111 ? 20.778 1.149 -31.947 1.00 73.81 111 ARG A N 1
ATOM 861 C CA . ARG A 1 111 ? 20.484 1.768 -33.247 1.00 73.81 111 ARG A CA 1
ATOM 862 C C . ARG A 1 111 ? 21.687 2.527 -33.794 1.00 73.81 111 ARG A C 1
ATOM 864 O O . ARG A 1 111 ? 21.927 2.477 -34.997 1.00 73.81 111 ARG A O 1
ATOM 871 N N . LYS A 1 112 ? 22.436 3.239 -32.949 1.00 67.25 112 LYS A N 1
ATOM 872 C CA . LYS A 1 112 ? 23.647 3.970 -33.356 1.00 67.25 112 LYS A CA 1
ATOM 873 C C . LYS A 1 112 ? 24.790 3.022 -33.731 1.00 67.25 112 LYS A C 1
ATOM 875 O O . LYS A 1 112 ? 25.434 3.264 -34.746 1.00 67.25 112 LYS A O 1
ATOM 880 N N . SER A 1 113 ? 25.003 1.935 -32.991 1.00 64.88 113 SER A N 1
ATOM 881 C CA . SER A 1 113 ? 26.011 0.920 -33.337 1.00 64.88 113 SER A CA 1
ATOM 882 C C . SER A 1 113 ? 25.642 0.138 -34.599 1.00 64.88 113 SER A C 1
ATOM 884 O O . SER A 1 113 ? 26.508 -0.062 -35.439 1.00 64.88 113 SER A O 1
ATOM 886 N N . SER A 1 114 ? 24.360 -0.174 -34.819 1.00 63.97 114 SER A N 1
ATOM 887 C CA . SER A 1 114 ? 23.891 -0.790 -36.074 1.00 63.97 114 SER A CA 1
ATOM 888 C C . SER A 1 114 ? 24.104 0.130 -37.284 1.00 63.97 114 SER A C 1
ATOM 890 O O . SER A 1 114 ? 24.459 -0.322 -38.368 1.00 63.97 114 SER A O 1
ATOM 892 N N . LYS A 1 115 ? 23.913 1.448 -37.110 1.00 65.00 115 LYS A N 1
ATOM 893 C CA . LYS A 1 115 ? 24.227 2.446 -38.148 1.00 65.00 115 LYS A CA 1
ATOM 894 C C . LYS A 1 115 ? 25.733 2.575 -38.381 1.00 65.00 115 LYS A C 1
ATOM 896 O O . LYS A 1 115 ? 26.144 2.770 -39.517 1.00 65.00 115 LYS A O 1
ATOM 901 N N . PHE A 1 116 ? 26.548 2.461 -37.334 1.00 63.00 116 PHE A N 1
ATOM 902 C CA . PHE A 1 116 ? 28.005 2.460 -37.454 1.00 63.00 116 PHE A CA 1
ATOM 903 C C . PHE A 1 116 ? 28.511 1.200 -38.175 1.00 63.00 116 PHE A C 1
ATOM 905 O O . PHE A 1 116 ? 29.346 1.314 -39.060 1.00 63.00 116 PHE A O 1
ATOM 912 N N . GLU A 1 117 ? 27.950 0.023 -37.887 1.00 62.88 117 GLU A N 1
ATOM 913 C CA . GLU A 1 117 ? 28.254 -1.234 -38.586 1.00 62.88 117 GLU A CA 1
ATOM 914 C C . GLU A 1 117 ? 27.819 -1.196 -40.063 1.00 62.88 117 GLU A C 1
ATOM 916 O O . GLU A 1 117 ? 28.573 -1.620 -40.938 1.00 62.88 117 GLU A O 1
ATOM 921 N N . ALA A 1 118 ? 26.661 -0.594 -40.363 1.00 60.44 118 ALA A N 1
ATOM 922 C CA . ALA A 1 118 ? 26.219 -0.346 -41.737 1.00 60.44 118 ALA A CA 1
ATOM 923 C C . ALA A 1 118 ? 27.167 0.602 -42.500 1.00 60.44 118 ALA A C 1
ATOM 925 O O . ALA A 1 118 ? 27.494 0.339 -43.652 1.00 60.44 118 ALA A O 1
ATOM 926 N N . LEU A 1 119 ? 27.677 1.656 -41.852 1.00 61.53 119 LEU A N 1
ATOM 927 C CA . LEU A 1 119 ? 28.670 2.560 -42.450 1.00 61.53 119 LEU A CA 1
ATOM 928 C C . LEU A 1 119 ? 30.068 1.922 -42.566 1.00 61.53 119 LEU A C 1
ATOM 930 O O . LEU A 1 119 ? 30.824 2.258 -43.473 1.00 61.53 119 LEU A O 1
ATOM 934 N N . GLN A 1 120 ? 30.420 0.992 -41.673 1.00 60.97 120 GLN A N 1
ATOM 935 C CA . GLN A 1 120 ? 31.690 0.260 -41.705 1.00 60.97 120 GLN A CA 1
ATOM 936 C C . GLN A 1 120 ? 31.737 -0.745 -42.872 1.00 60.97 120 GLN A C 1
ATOM 938 O O . GLN A 1 120 ? 32.799 -0.930 -43.469 1.00 60.97 120 GLN A O 1
ATOM 943 N N . LEU A 1 121 ? 30.600 -1.358 -43.230 1.00 56.06 121 LEU A N 1
ATOM 944 C CA . LEU A 1 121 ? 30.470 -2.248 -44.394 1.00 56.06 121 LEU A CA 1
ATOM 945 C C . LEU A 1 121 ? 30.600 -1.499 -45.731 1.00 56.06 121 LEU A C 1
ATOM 947 O O . LEU A 1 121 ? 31.149 -2.055 -46.681 1.00 56.06 121 LEU A O 1
ATOM 951 N N . ASP A 1 122 ? 30.206 -0.225 -45.774 1.00 53.31 122 ASP A N 1
ATOM 952 C CA . ASP A 1 122 ? 30.386 0.653 -46.939 1.00 53.31 122 ASP A CA 1
ATOM 953 C C . ASP A 1 122 ? 31.793 1.296 -47.006 1.00 53.31 122 ASP A C 1
ATOM 955 O O . ASP A 1 122 ? 32.142 1.944 -47.993 1.00 53.31 122 ASP A O 1
ATOM 959 N N . SER A 1 123 ? 32.624 1.113 -45.969 1.00 55.06 123 SER A N 1
ATOM 960 C CA . SER A 1 123 ? 33.919 1.793 -45.786 1.00 55.06 123 SER A CA 1
ATOM 961 C C . SER A 1 123 ? 35.157 0.875 -45.899 1.00 55.06 123 SER A C 1
ATOM 963 O O . SER A 1 123 ? 36.253 1.257 -45.473 1.00 55.06 123 SER A O 1
ATOM 965 N N . ALA A 1 124 ? 35.053 -0.315 -46.496 1.00 42.78 124 ALA A N 1
ATOM 966 C CA . ALA A 1 124 ? 36.241 -1.081 -46.906 1.00 42.78 124 ALA A CA 1
ATOM 967 C C . ALA A 1 124 ? 36.878 -0.478 -48.192 1.00 42.78 124 ALA A C 1
ATOM 969 O O . ALA A 1 124 ? 36.177 0.061 -49.044 1.00 42.78 124 ALA A O 1
ATOM 970 N N . PRO A 1 125 ? 38.216 -0.493 -48.344 1.00 44.41 125 PRO A N 1
ATOM 971 C CA . PRO A 1 125 ? 39.005 0.738 -48.456 1.00 44.41 125 PRO A CA 1
ATOM 972 C C . PRO A 1 125 ? 39.199 1.276 -49.884 1.00 44.41 125 PRO A C 1
ATOM 974 O O . PRO A 1 125 ? 39.735 0.586 -50.752 1.00 44.41 125 PRO A O 1
ATOM 977 N N . LYS A 1 126 ? 38.949 2.580 -50.083 1.00 40.94 126 LYS A N 1
ATOM 978 C CA . LYS A 1 126 ? 39.741 3.380 -51.031 1.00 40.94 126 LYS A CA 1
ATOM 979 C C . LYS A 1 126 ? 40.858 4.096 -50.270 1.00 40.94 126 LYS A C 1
ATOM 981 O O . LYS A 1 126 ? 40.631 4.831 -49.319 1.00 40.94 126 LYS A O 1
ATOM 986 N N . SER A 1 127 ? 42.070 3.781 -50.697 1.00 40.38 127 SER A N 1
ATOM 987 C CA . SER A 1 127 ? 43.381 4.268 -50.272 1.00 40.38 127 SER A CA 1
ATOM 988 C C . SER A 1 127 ? 43.485 5.734 -49.812 1.00 40.38 127 SER A C 1
ATOM 990 O O . SER A 1 127 ? 43.073 6.622 -50.550 1.00 40.38 127 SER A O 1
ATOM 992 N N . ARG A 1 128 ? 44.260 5.910 -48.723 1.00 45.09 128 ARG A N 1
ATOM 993 C CA . ARG A 1 128 ? 45.210 7.008 -48.407 1.00 45.09 128 ARG A CA 1
ATOM 994 C C . ARG A 1 128 ? 44.618 8.404 -48.144 1.00 45.09 128 ARG A C 1
ATOM 996 O O . ARG A 1 128 ? 44.141 9.052 -49.055 1.00 45.09 128 ARG A O 1
ATOM 1003 N N . GLU A 1 129 ? 44.780 8.928 -46.926 1.00 37.75 129 GLU A N 1
ATOM 1004 C CA . GLU A 1 129 ? 45.957 9.715 -46.509 1.00 37.75 129 GLU A CA 1
ATOM 1005 C C . GLU A 1 129 ? 45.862 10.122 -45.026 1.00 37.75 129 GLU A C 1
ATOM 1007 O O . GLU A 1 129 ? 44.830 10.563 -44.531 1.00 37.75 129 GLU A O 1
ATOM 1012 N N . SER A 1 130 ? 46.962 9.938 -44.301 1.00 50.22 130 SER A N 1
ATOM 1013 C CA . SER A 1 130 ? 47.139 10.287 -42.890 1.00 50.22 130 SER A CA 1
ATOM 1014 C C . SER A 1 130 ? 47.486 11.767 -42.711 1.00 50.22 130 SER A C 1
ATOM 1016 O O . SER A 1 130 ? 48.390 12.240 -43.399 1.00 50.22 130 SER A O 1
ATOM 1018 N N . LYS A 1 131 ? 46.886 12.450 -41.722 1.00 42.75 131 LYS A N 1
ATOM 1019 C CA . LYS A 1 131 ? 47.440 13.648 -41.047 1.00 42.75 131 LYS A CA 1
ATOM 1020 C C . LYS A 1 131 ? 46.786 13.866 -39.659 1.00 42.75 131 LYS A C 1
ATOM 1022 O O . LYS A 1 131 ? 45.694 13.352 -39.434 1.00 42.75 131 LYS A O 1
ATOM 1027 N N . PRO A 1 132 ? 47.486 14.514 -38.703 1.00 45.38 132 PRO A N 1
ATOM 1028 C CA . PRO A 1 132 ? 47.616 13.998 -37.336 1.00 45.38 132 PRO A CA 1
ATOM 1029 C C . PRO A 1 132 ? 46.668 14.580 -36.270 1.00 45.38 132 PRO A C 1
ATOM 1031 O O . PRO A 1 132 ? 46.108 15.663 -36.404 1.00 45.38 132 PRO A O 1
ATOM 1034 N N . ALA A 1 133 ? 46.581 13.797 -35.189 1.00 49.97 133 ALA A N 1
ATOM 1035 C CA . ALA A 1 133 ? 45.998 14.006 -33.863 1.00 49.97 133 ALA A CA 1
ATOM 1036 C C . ALA A 1 133 ? 45.691 15.454 -33.427 1.00 49.97 133 ALA A C 1
ATOM 1038 O O . ALA A 1 133 ? 46.593 16.264 -33.213 1.00 49.97 133 ALA A O 1
ATOM 1039 N N . ARG A 1 134 ? 44.408 15.720 -33.136 1.00 45.50 134 ARG A N 1
ATOM 1040 C CA . ARG A 1 134 ? 43.980 16.847 -32.299 1.00 45.50 134 ARG A CA 1
ATOM 1041 C C . ARG A 1 134 ? 43.754 16.354 -30.869 1.00 45.50 134 ARG A C 1
ATOM 1043 O O . ARG A 1 134 ? 42.901 15.510 -30.617 1.00 45.50 134 ARG A O 1
ATOM 1050 N N . VAL A 1 135 ? 44.567 16.904 -29.976 1.00 47.78 135 VAL A N 1
ATOM 1051 C CA . VAL A 1 135 ? 44.618 16.719 -28.522 1.00 47.78 135 VAL A CA 1
ATOM 1052 C C . VAL A 1 135 ? 43.229 16.802 -27.877 1.00 47.78 135 VAL A C 1
ATOM 1054 O O . VAL A 1 135 ? 42.505 17.781 -28.053 1.00 47.78 135 VAL A O 1
ATOM 1057 N N . THR A 1 136 ? 42.882 15.776 -27.104 1.00 47.19 136 THR A N 1
ATOM 1058 C CA . THR A 1 136 ? 41.726 15.732 -26.205 1.00 47.19 136 THR A CA 1
ATOM 1059 C C . THR A 1 136 ? 41.974 16.639 -25.001 1.00 47.19 136 THR A C 1
ATOM 1061 O O . THR A 1 136 ? 42.874 16.374 -24.205 1.00 47.19 136 THR A O 1
ATOM 1064 N N . GLN A 1 137 ? 41.174 17.693 -24.843 1.00 50.31 137 GLN A N 1
ATOM 1065 C CA . GLN A 1 137 ? 41.036 18.377 -23.558 1.00 50.31 137 GLN A CA 1
ATOM 1066 C C . GLN A 1 137 ? 39.924 17.680 -22.771 1.00 50.31 137 GLN A C 1
ATOM 1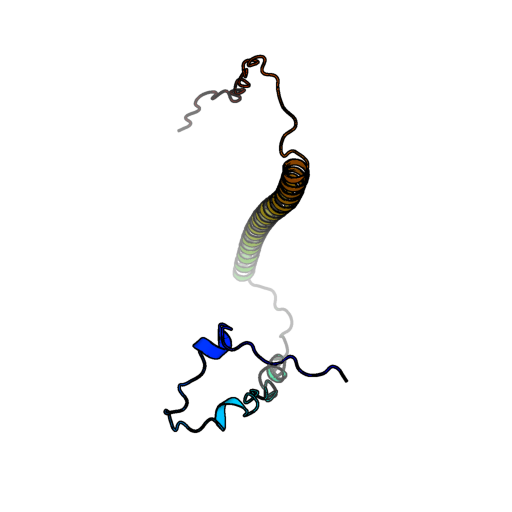068 O O . GLN A 1 137 ? 38.770 17.659 -23.196 1.00 50.31 137 GLN A O 1
ATOM 1073 N N . ASN A 1 138 ? 40.299 17.0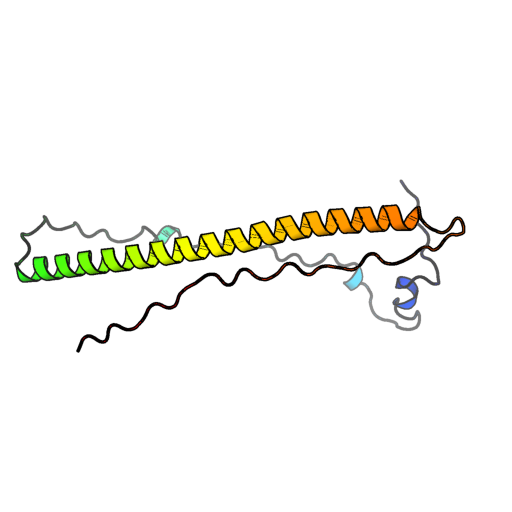69 -21.648 1.00 60.34 138 ASN A N 1
ATOM 1074 C CA . ASN A 1 138 ? 39.367 16.529 -20.664 1.00 60.34 138 ASN A CA 1
ATOM 1075 C C . ASN A 1 138 ? 38.553 17.687 -20.059 1.00 60.34 138 ASN A C 1
ATOM 1077 O O . ASN A 1 138 ? 39.166 18.679 -19.656 1.00 60.34 138 ASN A O 1
ATOM 1081 N N . PRO A 1 139 ? 37.216 17.595 -19.948 1.00 57.12 139 PRO A N 1
ATOM 1082 C CA . PRO A 1 139 ? 36.465 18.577 -19.183 1.00 57.12 139 PRO A CA 1
ATOM 1083 C C . PRO A 1 139 ? 36.796 18.420 -17.693 1.00 57.12 139 PRO A C 1
ATOM 1085 O O . PRO A 1 139 ? 36.688 17.333 -17.123 1.00 57.12 139 PRO A O 1
ATOM 1088 N N . VAL A 1 140 ? 37.249 19.523 -17.099 1.00 54.62 140 VAL A N 1
ATOM 1089 C CA . VAL A 1 140 ? 37.471 19.705 -15.663 1.00 54.62 140 VAL A CA 1
ATOM 1090 C C . VAL A 1 140 ? 36.173 19.382 -14.922 1.00 54.62 140 VAL A C 1
ATOM 1092 O O . VAL A 1 140 ? 35.108 19.867 -15.293 1.00 54.62 140 VAL A O 1
ATOM 1095 N N . ALA A 1 141 ? 36.262 18.528 -13.904 1.00 53.19 141 ALA A N 1
ATOM 1096 C CA . ALA A 1 141 ? 35.152 18.255 -13.008 1.00 53.19 141 ALA A CA 1
ATOM 1097 C C . ALA A 1 141 ? 34.851 19.512 -12.181 1.00 53.19 141 ALA A C 1
ATOM 1099 O O . ALA 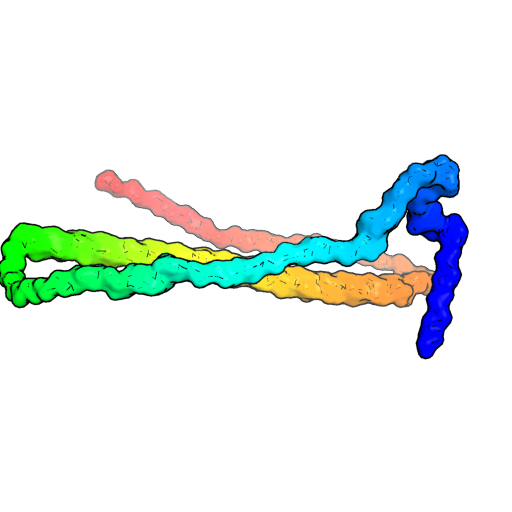A 1 141 ? 35.706 19.975 -11.423 1.00 53.19 141 ALA A O 1
ATOM 1100 N N . ASP A 1 142 ? 33.637 20.039 -12.317 1.00 54.44 142 ASP A N 1
ATOM 1101 C CA . ASP A 1 142 ? 33.079 21.022 -11.394 1.00 54.44 142 ASP A CA 1
ATOM 1102 C C . ASP A 1 142 ? 32.898 20.353 -10.022 1.00 54.44 142 ASP A C 1
ATOM 1104 O O . ASP A 1 142 ? 31.930 19.633 -9.775 1.00 54.44 142 ASP A O 1
ATOM 1108 N N . ASN A 1 143 ? 33.857 20.568 -9.120 1.00 55.62 143 ASN A N 1
ATOM 1109 C CA . ASN A 1 143 ? 33.696 20.257 -7.703 1.00 55.62 143 ASN A CA 1
ATOM 1110 C C . ASN A 1 143 ? 32.713 21.266 -7.099 1.00 55.62 143 ASN A C 1
ATOM 1112 O O . ASN A 1 143 ? 33.095 22.373 -6.726 1.00 55.62 143 ASN A O 1
ATOM 1116 N N . HIS A 1 144 ? 31.440 20.884 -7.020 1.00 49.94 144 HIS A N 1
ATOM 1117 C CA . HIS A 1 144 ? 30.419 21.614 -6.278 1.00 49.94 144 HIS A CA 1
ATOM 1118 C C . HIS A 1 144 ? 30.078 20.851 -4.997 1.00 49.94 144 HIS A C 1
ATOM 1120 O O . HIS A 1 144 ? 29.427 19.810 -5.059 1.00 49.94 144 HIS A O 1
ATOM 1126 N N . ALA A 1 145 ? 30.539 21.372 -3.861 1.00 53.72 145 ALA A N 1
ATOM 1127 C CA . ALA A 1 145 ? 29.769 21.555 -2.626 1.00 53.72 145 ALA A CA 1
ATOM 1128 C C . ALA A 1 145 ? 30.738 21.948 -1.503 1.00 53.72 145 ALA A C 1
ATOM 1130 O O . ALA A 1 145 ? 31.626 21.175 -1.143 1.00 53.72 145 ALA A O 1
ATOM 1131 N N . GLY A 1 146 ? 30.561 23.159 -0.972 1.00 46.31 146 GLY A N 1
ATOM 1132 C CA . GLY A 1 146 ? 31.145 23.549 0.302 1.00 46.31 146 GLY A CA 1
ATOM 1133 C C . GLY A 1 146 ? 30.595 22.644 1.399 1.00 46.31 146 GLY A C 1
ATOM 1134 O O . GLY A 1 146 ? 29.381 22.502 1.541 1.00 46.31 146 GLY A O 1
ATOM 1135 N N . ASN A 1 147 ? 31.498 22.002 2.129 1.00 50.75 147 ASN A N 1
ATOM 1136 C CA . ASN A 1 147 ? 31.214 21.572 3.487 1.00 50.75 147 ASN A CA 1
ATOM 1137 C C . ASN A 1 147 ? 31.443 22.804 4.368 1.00 50.75 147 ASN A C 1
ATOM 1139 O O . ASN A 1 147 ? 32.583 23.046 4.754 1.00 50.75 147 ASN A O 1
ATOM 1143 N N . ASP A 1 148 ? 30.384 23.572 4.620 1.00 53.19 148 ASP A N 1
ATOM 1144 C CA . ASP A 1 148 ? 30.274 24.359 5.854 1.00 53.19 148 ASP A CA 1
ATOM 1145 C C . ASP A 1 148 ? 29.886 23.338 6.942 1.00 53.19 148 ASP A C 1
ATOM 1147 O O . ASP A 1 148 ? 28.879 22.639 6.811 1.00 53.19 148 ASP A O 1
ATOM 1151 N N . GLU A 1 149 ? 30.847 22.921 7.763 1.00 56.50 149 GLU A N 1
ATOM 1152 C CA . GLU A 1 149 ? 31.092 23.462 9.109 1.00 56.50 149 GLU A CA 1
ATOM 1153 C C . GLU A 1 149 ? 29.964 23.097 10.095 1.00 56.50 149 GLU A C 1
ATOM 1155 O O . GLU A 1 149 ? 28.871 23.650 10.087 1.00 56.50 149 GLU A O 1
ATOM 1160 N N . ASP A 1 150 ? 30.249 22.059 10.887 1.00 52.34 150 ASP A N 1
ATOM 1161 C CA . ASP A 1 150 ? 30.100 22.004 12.344 1.00 52.34 150 ASP A CA 1
ATOM 1162 C C . ASP A 1 150 ? 28.989 22.849 12.997 1.00 52.34 150 ASP A C 1
ATOM 1164 O O . ASP A 1 150 ? 29.183 24.028 13.260 1.00 52.34 150 ASP A O 1
ATOM 1168 N N . GLU A 1 151 ? 27.913 22.197 13.459 1.00 56.97 151 GLU A N 1
ATOM 1169 C CA . GLU A 1 151 ? 27.291 22.566 14.741 1.00 56.97 151 GLU A CA 1
ATOM 1170 C C . GLU A 1 151 ? 26.950 21.314 15.562 1.00 56.97 151 GLU A C 1
ATOM 1172 O O . GLU A 1 151 ? 25.899 20.678 15.456 1.00 56.97 151 GLU A O 1
ATOM 1177 N N . GLU A 1 152 ? 27.925 20.970 16.397 1.00 55.44 152 GLU A N 1
ATOM 1178 C CA . GLU A 1 152 ? 27.766 20.352 17.703 1.00 55.44 152 GLU A CA 1
ATOM 1179 C C . GLU A 1 152 ? 26.718 21.121 18.529 1.00 55.44 152 GLU A C 1
ATOM 1181 O O . GLU A 1 152 ? 26.961 22.242 18.963 1.00 55.44 152 GLU A O 1
ATOM 1186 N N . ILE A 1 153 ? 25.561 20.510 18.794 1.00 52.72 153 ILE A N 1
ATOM 1187 C CA . ILE A 1 153 ? 24.724 20.883 19.939 1.00 52.72 153 ILE A CA 1
ATOM 1188 C C . ILE A 1 153 ? 24.510 19.636 20.795 1.00 52.72 153 ILE A C 1
ATOM 1190 O O . ILE A 1 153 ? 23.835 18.678 20.408 1.00 52.72 153 ILE A O 1
ATOM 1194 N N . THR A 1 154 ? 25.185 19.681 21.942 1.00 50.25 154 THR A N 1
ATOM 1195 C CA . THR A 1 154 ? 24.898 18.932 23.170 1.00 50.25 154 THR A CA 1
ATOM 1196 C C . THR A 1 154 ? 23.588 19.413 23.787 1.00 50.25 154 THR A C 1
ATOM 1198 O O . THR A 1 154 ? 23.324 20.635 23.722 1.00 50.25 154 THR A O 1
#

pLDDT: mean 73.4, std 17.03, range [37.75, 98.44]

Radius of gyration: 36.69 Å; chains: 1; bounding box: 74×76×80 Å

Organism: NCBI:txid1160497

Secondary structure (DSSP, 8-state):
-PPPPPPPTTSHHHHHSPPTT-----HHHHSPP----------HHHHHTS----PPPPPPPPPPHHHHHHHHHHHHHHHHHHHHHHHHHHHHHHHHHHHHHHHHHHHHHHHHHHHHHHHHHTTSPP-------PPP-PPPP-------------

InterPro domains:
  IPR022784 Ribosome biogenesis protein Alb1 [PF09135] (9-112)
  IPR053278 Shuttling pre-60S factor ECM1 [PTHR28280] (3-149)